Protein AF-A0A1H3UNP8-F1 (afdb_monomer)

Foldseek 3Di:
DVVVVVVVVVVVVVVLVVQLVVCVVVVHDSVVSVVCVVPVLVPDDPVRNVVVVVVVVVVVVVVVVVVVVVVVD

Structure (mmCIF, N/CA/C/O backbone):
data_AF-A0A1H3UNP8-F1
#
_entry.id   AF-A0A1H3UNP8-F1
#
loop_
_atom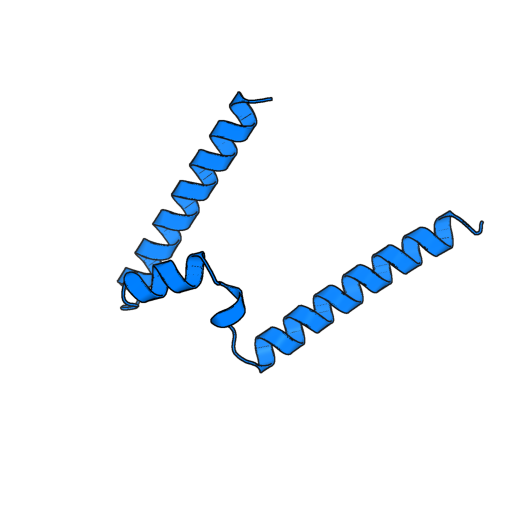_site.group_PDB
_atom_site.id
_atom_site.type_symbol
_atom_site.label_atom_id
_atom_site.label_alt_id
_atom_site.label_comp_id
_atom_site.label_asym_id
_atom_site.label_entity_id
_atom_site.label_seq_id
_atom_site.pdbx_PDB_ins_code
_atom_site.Cartn_x
_atom_site.Cartn_y
_atom_site.Cartn_z
_atom_site.occupancy
_atom_site.B_iso_or_equiv
_atom_site.auth_seq_id
_atom_site.auth_comp_id
_atom_site.auth_asym_id
_atom_site.auth_atom_id
_atom_site.pdbx_PDB_model_num
ATOM 1 N N . MET A 1 1 ? 3.208 15.438 -20.853 1.00 62.84 1 MET A N 1
ATOM 2 C CA . MET A 1 1 ? 3.484 14.483 -19.755 1.00 62.84 1 MET A CA 1
ATOM 3 C C . MET A 1 1 ? 3.028 14.979 -18.383 1.00 62.84 1 MET A C 1
ATOM 5 O O . MET A 1 1 ? 2.329 14.231 -17.718 1.00 62.84 1 MET A O 1
ATOM 9 N N . MET A 1 2 ? 3.303 16.228 -17.975 1.00 83.00 2 MET A N 1
ATOM 10 C CA . MET A 1 2 ? 2.870 16.741 -16.655 1.00 83.00 2 MET A CA 1
ATOM 11 C C . MET A 1 2 ? 1.352 16.702 -16.406 1.00 83.00 2 MET A C 1
ATOM 13 O O . MET A 1 2 ? 0.933 16.382 -15.301 1.00 83.00 2 MET A O 1
ATOM 17 N N . LYS A 1 3 ? 0.520 16.946 -17.430 1.00 84.62 3 LYS A N 1
ATOM 18 C CA . LYS A 1 3 ? -0.947 16.820 -17.313 1.00 84.62 3 LYS A CA 1
ATOM 19 C C . LYS A 1 3 ? -1.387 15.406 -16.913 1.00 84.62 3 LYS A C 1
ATOM 21 O O . LYS A 1 3 ? -2.308 15.255 -16.125 1.00 84.62 3 LYS A O 1
ATOM 26 N N . LEU A 1 4 ? -0.699 14.385 -17.431 1.00 89.62 4 LEU A N 1
ATOM 27 C CA . LEU A 1 4 ? -0.978 12.987 -17.112 1.00 89.62 4 LEU A CA 1
ATOM 28 C C . LEU A 1 4 ? -0.611 12.691 -15.653 1.00 89.62 4 LEU A C 1
ATOM 30 O O . LEU A 1 4 ? -1.422 12.142 -14.921 1.00 89.62 4 LEU A O 1
ATOM 34 N N . LEU A 1 5 ? 0.575 13.132 -15.217 1.00 91.19 5 LEU A N 1
ATOM 35 C CA . LEU A 1 5 ? 1.008 13.016 -13.821 1.00 91.19 5 LEU A CA 1
ATOM 36 C C . LEU A 1 5 ? -0.000 13.662 -12.868 1.00 91.19 5 LEU A C 1
ATOM 38 O O . LEU A 1 5 ? -0.350 13.061 -11.862 1.00 91.19 5 LEU A O 1
ATOM 42 N N . PHE A 1 6 ? -0.516 14.845 -13.205 1.00 93.44 6 PHE A N 1
ATOM 43 C CA . PHE A 1 6 ? -1.503 15.537 -12.377 1.00 93.44 6 PHE A CA 1
ATOM 44 C C . PHE A 1 6 ? -2.806 14.738 -12.222 1.00 93.44 6 PHE A C 1
ATOM 46 O O . PHE A 1 6 ? -3.339 14.635 -11.121 1.00 93.44 6 PHE A O 1
ATOM 53 N N . ILE A 1 7 ? -3.282 14.116 -13.306 1.00 94.06 7 ILE A N 1
ATOM 54 C CA . ILE A 1 7 ? -4.457 13.233 -13.278 1.00 94.06 7 ILE A CA 1
ATOM 55 C C . ILE A 1 7 ? -4.195 12.009 -12.391 1.00 94.06 7 ILE A C 1
ATOM 57 O O . ILE A 1 7 ? -5.062 11.632 -11.608 1.00 94.06 7 ILE A O 1
ATOM 61 N N . PHE A 1 8 ? -2.997 11.419 -12.462 1.00 93.44 8 PHE A N 1
ATOM 62 C CA . PHE A 1 8 ? -2.613 10.302 -11.594 1.00 93.44 8 PHE A CA 1
ATOM 63 C C . PHE A 1 8 ? -2.570 10.696 -10.117 1.00 93.44 8 PHE A C 1
ATOM 65 O O . PHE A 1 8 ? -3.120 9.976 -9.291 1.00 93.44 8 PHE A O 1
ATOM 72 N N . TRP A 1 9 ? -1.981 11.845 -9.781 1.00 93.31 9 TRP A N 1
ATOM 73 C CA . TRP A 1 9 ? -1.968 12.354 -8.407 1.00 93.31 9 TRP A CA 1
ATOM 74 C C . TRP A 1 9 ? -3.376 12.633 -7.881 1.00 93.31 9 TRP A C 1
ATOM 76 O O . TRP A 1 9 ? -3.688 12.284 -6.745 1.00 93.31 9 TRP A O 1
ATOM 86 N N . PHE A 1 10 ? -4.242 13.207 -8.719 1.00 94.00 10 PHE A N 1
ATOM 87 C CA . PHE A 1 10 ? -5.638 13.449 -8.371 1.00 94.00 10 PHE A CA 1
ATOM 88 C C . PHE A 1 10 ? -6.401 12.143 -8.111 1.00 94.00 10 PHE A C 1
ATOM 90 O O . PHE A 1 10 ? -7.049 12.003 -7.076 1.00 94.00 10 PHE A O 1
ATOM 97 N N . LEU A 1 11 ? -6.280 11.163 -9.013 1.00 95.06 11 LEU A N 1
ATOM 98 C CA . LEU A 1 11 ? -6.875 9.836 -8.839 1.00 95.06 11 LEU A CA 1
ATOM 99 C C . LEU A 1 11 ? -6.353 9.145 -7.579 1.00 95.06 11 LEU A C 1
ATOM 101 O O . LEU A 1 11 ? -7.138 8.579 -6.826 1.00 95.06 11 LEU A O 1
ATOM 105 N N . PHE A 1 12 ? -5.049 9.230 -7.319 1.00 92.06 12 PHE A N 1
ATOM 106 C CA . PHE A 1 12 ? -4.430 8.642 -6.136 1.00 92.06 12 PHE A CA 1
ATOM 107 C C . PHE A 1 12 ? -4.987 9.242 -4.838 1.00 92.06 12 PHE A C 1
ATOM 109 O O . PHE A 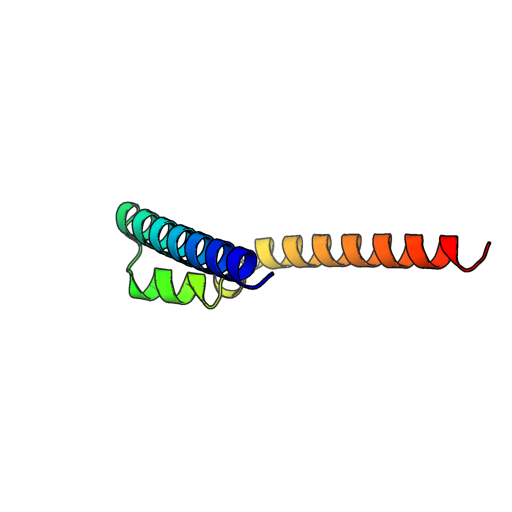1 12 ? -5.387 8.503 -3.940 1.00 92.06 12 PHE A O 1
ATOM 116 N N . ALA A 1 13 ? -5.103 10.572 -4.764 1.00 92.69 13 ALA A N 1
ATOM 117 C CA . ALA A 1 13 ? -5.710 11.251 -3.620 1.00 92.69 13 ALA A CA 1
ATOM 118 C C . ALA A 1 13 ? -7.183 10.852 -3.424 1.00 92.69 13 ALA A C 1
ATOM 120 O O . ALA A 1 13 ? -7.618 10.624 -2.295 1.00 92.69 13 ALA A O 1
ATOM 121 N N . LEU A 1 14 ? -7.937 10.716 -4.520 1.00 95.25 14 LEU A N 1
ATOM 122 C CA . LEU A 1 14 ? -9.338 10.300 -4.484 1.00 95.25 14 LEU A CA 1
ATOM 123 C C . LEU A 1 14 ? -9.482 8.865 -3.961 1.00 95.25 14 LEU A C 1
ATOM 125 O O . LEU A 1 14 ? -10.327 8.609 -3.106 1.00 95.25 14 LEU A O 1
ATOM 129 N N . MET A 1 15 ? -8.622 7.944 -4.407 1.00 94.69 15 MET A N 1
ATOM 130 C CA . MET A 1 15 ? -8.617 6.565 -3.909 1.00 94.69 15 MET A CA 1
ATOM 131 C C . MET A 1 15 ? -8.255 6.480 -2.422 1.00 94.69 15 MET A C 1
ATOM 133 O O . MET A 1 15 ? -8.891 5.719 -1.697 1.00 94.69 15 MET A O 1
ATOM 137 N N . ILE A 1 16 ? -7.293 7.281 -1.948 1.00 91.50 16 ILE A N 1
ATOM 138 C CA . ILE A 1 16 ? -6.952 7.353 -0.518 1.00 91.50 16 ILE A CA 1
ATOM 139 C C . ILE A 1 16 ? -8.139 7.867 0.299 1.00 91.50 16 ILE A C 1
ATOM 141 O O . ILE A 1 16 ? -8.501 7.261 1.305 1.00 91.50 16 ILE A O 1
ATOM 145 N N . GLY A 1 17 ? -8.771 8.958 -0.142 1.00 92.50 17 GLY A N 1
ATOM 146 C CA . GLY A 1 17 ? -9.943 9.511 0.537 1.00 92.50 17 GLY A CA 1
ATOM 147 C C . GLY A 1 17 ? -11.097 8.509 0.605 1.00 92.50 17 GLY A C 1
ATOM 148 O O . GLY A 1 17 ? -11.719 8.355 1.654 1.00 92.50 17 GLY A O 1
ATOM 149 N N . TRP A 1 18 ? -11.337 7.778 -0.486 1.00 93.62 18 TRP A N 1
ATOM 150 C CA . TRP A 1 18 ? -12.347 6.721 -0.540 1.00 93.62 18 TRP A CA 1
ATOM 151 C C . TRP A 1 18 ? -12.053 5.576 0.434 1.00 93.62 18 TRP A C 1
ATOM 153 O O . TRP A 1 18 ? -12.952 5.117 1.135 1.00 93.62 18 TRP A O 1
ATOM 163 N N . LEU A 1 19 ? -10.796 5.138 0.515 1.00 90.88 19 LEU A N 1
ATOM 164 C CA . LEU A 1 19 ? -10.370 4.088 1.438 1.00 90.88 19 LEU A CA 1
ATOM 165 C C . LEU A 1 19 ? -10.585 4.505 2.900 1.00 90.88 19 LEU A C 1
ATOM 167 O O . LEU A 1 19 ? -11.192 3.759 3.662 1.00 90.88 19 LEU A O 1
ATOM 171 N N . ILE A 1 20 ? -10.173 5.722 3.269 1.00 91.06 20 ILE A N 1
ATOM 172 C CA . ILE A 1 20 ? -10.366 6.250 4.629 1.00 91.06 20 ILE A CA 1
ATOM 173 C C . ILE A 1 20 ? -11.857 6.356 4.966 1.00 91.06 20 ILE A C 1
ATOM 175 O O . ILE A 1 20 ? -12.273 6.031 6.075 1.00 91.06 20 ILE A O 1
ATOM 179 N N . MET A 1 21 ? -12.681 6.785 4.007 1.00 93.69 21 MET A N 1
ATOM 180 C CA . MET A 1 21 ? -14.129 6.852 4.187 1.00 93.69 21 MET A CA 1
ATOM 181 C C . MET A 1 21 ? -14.721 5.463 4.465 1.00 93.69 21 MET A C 1
ATOM 183 O O . MET A 1 21 ? -15.528 5.324 5.382 1.00 93.69 21 MET A O 1
ATOM 187 N N . MET A 1 22 ? -14.291 4.432 3.732 1.00 93.25 22 MET A N 1
ATOM 188 C CA . MET A 1 2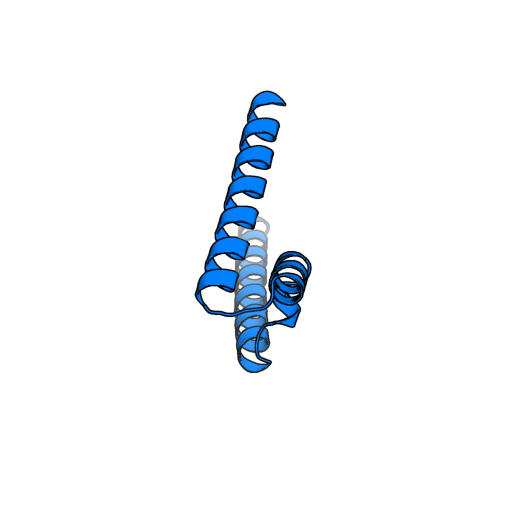2 ? -14.720 3.047 3.964 1.00 93.25 22 MET A CA 1
ATOM 189 C C . MET A 1 22 ? -14.283 2.521 5.329 1.00 93.25 22 MET A C 1
ATOM 191 O O . MET A 1 22 ? -15.089 1.917 6.035 1.00 93.25 22 MET A O 1
ATOM 195 N N . ASP A 1 23 ? -13.052 2.811 5.739 1.00 89.88 23 ASP A N 1
ATOM 196 C CA . ASP A 1 23 ? -12.551 2.454 7.064 1.00 89.88 23 ASP A CA 1
ATOM 197 C C . ASP A 1 23 ? -13.422 3.071 8.171 1.00 89.88 23 ASP A C 1
ATOM 199 O O . ASP A 1 23 ? -13.817 2.375 9.109 1.00 89.88 23 ASP A O 1
ATOM 203 N N . VAL A 1 24 ? -13.828 4.336 8.021 1.00 91.69 24 VAL A N 1
ATOM 204 C CA . VAL A 1 24 ? -14.754 4.998 8.956 1.00 91.69 24 VAL A CA 1
ATOM 205 C C . VAL A 1 24 ? -16.127 4.322 8.978 1.00 91.69 24 VAL A C 1
ATOM 207 O O . VAL A 1 24 ? -16.671 4.114 10.063 1.00 91.69 24 VAL A O 1
ATOM 210 N N . PHE A 1 25 ? -16.684 3.931 7.826 1.00 94.00 25 PHE A N 1
ATOM 211 C CA . PHE A 1 25 ? -17.963 3.203 7.770 1.00 94.00 25 PHE A CA 1
ATOM 212 C C . PHE A 1 25 ? -17.922 1.861 8.506 1.00 94.00 25 PHE A C 1
ATOM 214 O O . PHE A 1 25 ? -18.922 1.452 9.092 1.00 94.00 25 PHE A O 1
ATOM 221 N N . VAL A 1 26 ? -16.771 1.188 8.495 1.00 92.75 26 VAL A N 1
ATOM 222 C CA . VAL A 1 26 ? -16.548 -0.091 9.189 1.00 92.75 26 VAL A CA 1
ATOM 223 C C . VAL A 1 26 ? -16.199 0.118 10.675 1.00 92.75 26 VAL A C 1
ATOM 225 O O . VAL A 1 26 ? -16.082 -0.841 11.434 1.00 92.75 26 VAL A O 1
ATOM 228 N N . GLY A 1 27 ? -16.090 1.371 11.132 1.00 90.81 27 GLY A N 1
ATOM 229 C CA . GLY A 1 27 ? -15.785 1.721 12.521 1.00 90.81 27 GLY A CA 1
ATOM 230 C C . GLY A 1 27 ? -14.290 1.733 12.848 1.00 90.81 27 GLY A C 1
ATOM 231 O O . GLY A 1 27 ? -13.918 1.757 14.022 1.00 90.81 27 GLY A O 1
ATOM 232 N N . ILE A 1 28 ? -13.419 1.726 11.836 1.00 88.56 28 ILE A N 1
ATOM 233 C CA . ILE A 1 28 ? -11.974 1.868 12.016 1.00 88.56 28 ILE A CA 1
ATOM 234 C C . ILE A 1 28 ? -11.664 3.346 12.308 1.00 88.56 28 ILE A C 1
ATOM 236 O O . ILE A 1 28 ? -12.099 4.236 11.571 1.00 88.56 28 ILE A O 1
ATOM 240 N N . PRO A 1 29 ? -10.893 3.653 13.365 1.00 91.44 29 PRO A N 1
ATOM 241 C CA . PRO A 1 29 ? -10.527 5.028 13.677 1.00 91.44 29 PRO A CA 1
ATOM 242 C C . PRO A 1 29 ? -9.714 5.679 12.552 1.00 91.44 29 PRO A C 1
ATOM 244 O O . PRO A 1 29 ? -8.763 5.084 12.046 1.00 91.44 29 PRO A O 1
ATOM 247 N N . VAL A 1 30 ? -10.003 6.945 12.233 1.00 88.50 30 VAL A N 1
ATOM 248 C CA . VAL A 1 30 ? -9.319 7.693 11.155 1.00 88.50 30 VAL A CA 1
ATOM 249 C C . VAL A 1 30 ? -7.797 7.691 11.322 1.00 88.50 30 VAL A C 1
ATOM 251 O O . VAL A 1 30 ? -7.076 7.495 10.353 1.00 88.50 30 VAL A O 1
ATOM 254 N N . HIS A 1 31 ? -7.289 7.847 12.549 1.00 87.75 31 HIS A N 1
ATOM 255 C CA . HIS A 1 31 ? -5.845 7.828 12.805 1.00 87.75 31 HIS A CA 1
ATOM 256 C C . HIS A 1 31 ? -5.198 6.476 12.453 1.00 87.75 31 HIS A C 1
ATOM 258 O O . HIS A 1 31 ? -4.073 6.455 11.964 1.00 87.75 31 HIS A O 1
ATOM 264 N N . LYS A 1 32 ? -5.921 5.361 12.641 1.00 84.56 32 LYS A N 1
ATOM 265 C CA . LYS A 1 32 ? -5.481 4.022 12.226 1.00 84.56 32 LYS A CA 1
ATOM 266 C C . LYS A 1 32 ? -5.597 3.822 10.724 1.00 84.56 32 LYS A C 1
ATOM 268 O O . LYS A 1 32 ? -4.689 3.265 10.129 1.00 84.56 32 LYS A O 1
ATOM 273 N N . SER A 1 33 ? -6.649 4.336 10.098 1.00 87.69 33 SER A N 1
ATOM 274 C CA . SER A 1 33 ? -6.778 4.304 8.639 1.00 87.69 33 SER A CA 1
ATOM 275 C C . SER A 1 33 ? -5.640 5.066 7.947 1.00 87.69 33 SER A C 1
ATOM 277 O O . SER A 1 33 ? -5.013 4.560 7.021 1.00 87.69 33 SER A O 1
ATOM 279 N N . VAL A 1 34 ? -5.282 6.248 8.458 1.00 86.94 34 VAL A N 1
ATOM 280 C CA . VAL A 1 34 ? -4.139 7.023 7.952 1.00 86.94 34 VAL A CA 1
ATOM 281 C C . VAL A 1 34 ? -2.825 6.258 8.144 1.00 86.94 34 VAL A C 1
ATOM 283 O O . VAL A 1 34 ? -2.032 6.174 7.209 1.00 86.94 34 VAL A O 1
ATOM 286 N N . GLU A 1 35 ? -2.609 5.648 9.314 1.00 86.31 35 GLU A N 1
ATOM 287 C CA . GLU A 1 35 ? -1.453 4.773 9.564 1.00 86.31 35 GLU A CA 1
ATOM 288 C C . GLU A 1 35 ? -1.400 3.604 8.561 1.00 86.31 35 GLU A C 1
ATOM 290 O O . GLU A 1 35 ? -0.338 3.324 8.007 1.00 86.31 35 GLU A O 1
ATOM 295 N N . ASN A 1 36 ? -2.547 2.996 8.238 1.00 83.81 36 ASN A N 1
ATOM 296 C CA . ASN A 1 36 ? -2.659 1.917 7.255 1.00 83.81 36 ASN A CA 1
ATOM 297 C C . ASN A 1 36 ? -2.334 2.381 5.824 1.00 83.81 36 ASN A C 1
ATOM 299 O O . ASN A 1 36 ? -1.719 1.634 5.069 1.00 83.81 36 ASN A O 1
ATOM 303 N N . VAL A 1 37 ? -2.708 3.606 5.437 1.00 85.88 37 VAL A N 1
ATOM 304 C CA . VAL A 1 37 ? -2.376 4.165 4.112 1.00 85.88 37 VAL A CA 1
ATOM 305 C C . VAL A 1 37 ? -0.875 4.405 3.968 1.00 85.88 37 VAL A C 1
ATOM 307 O O . VAL A 1 37 ? -0.300 4.104 2.922 1.00 85.88 37 VAL A O 1
ATOM 310 N N . PHE A 1 38 ? -0.228 4.940 5.007 1.00 83.75 38 PHE A N 1
ATOM 311 C CA . PHE A 1 38 ? 1.215 5.191 4.988 1.00 83.75 38 PHE A CA 1
ATOM 312 C C . PHE A 1 38 ? 2.045 3.927 5.220 1.00 83.75 38 PHE A C 1
ATOM 314 O O . PHE A 1 38 ? 3.202 3.879 4.799 1.00 83.75 38 PHE A O 1
ATOM 321 N N . ASN A 1 39 ? 1.474 2.910 5.866 1.00 83.06 39 ASN A N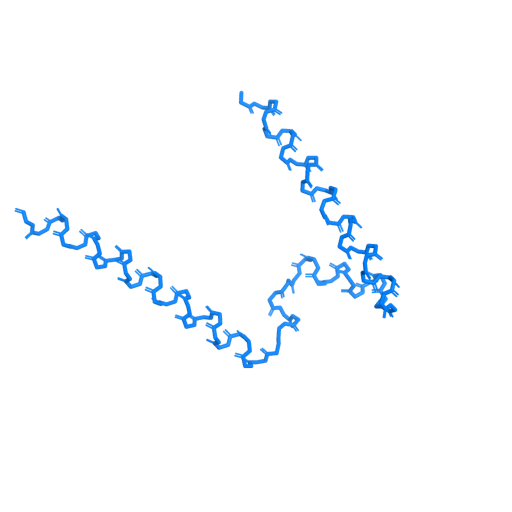 1
ATOM 322 C CA . ASN A 1 39 ? 2.182 1.689 6.228 1.00 83.06 39 ASN A CA 1
ATOM 323 C C . ASN A 1 39 ? 1.358 0.411 5.959 1.00 83.06 39 ASN A C 1
ATOM 325 O O . ASN A 1 39 ? 1.110 -0.379 6.873 1.00 83.06 39 ASN A O 1
ATOM 329 N N . PRO A 1 40 ? 0.955 0.160 4.699 1.00 71.81 40 PRO A N 1
ATOM 330 C CA . PRO A 1 40 ? -0.018 -0.883 4.354 1.00 71.81 40 PRO A CA 1
ATOM 331 C C . PRO A 1 40 ? 0.468 -2.304 4.659 1.00 71.81 40 PRO A C 1
ATOM 333 O O . PRO A 1 40 ? -0.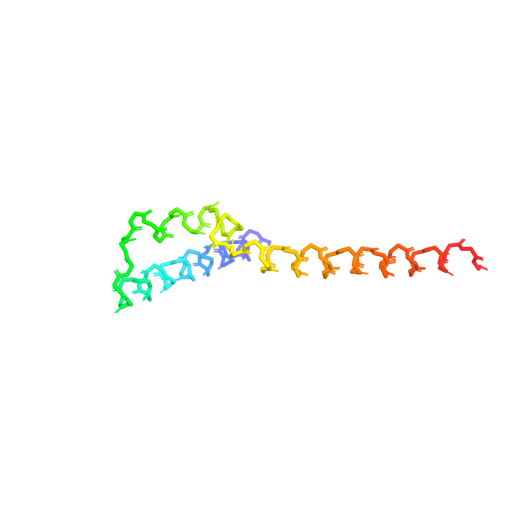334 -3.199 4.914 1.00 71.81 40 PRO A O 1
ATOM 336 N N . PHE A 1 41 ? 1.785 -2.520 4.677 1.00 71.44 41 PHE A N 1
ATOM 337 C CA . PHE A 1 41 ? 2.385 -3.831 4.935 1.00 71.44 41 PHE A CA 1
ATOM 338 C C . PHE A 1 41 ? 2.501 -4.168 6.423 1.00 71.44 41 PHE A C 1
ATOM 340 O O . PHE A 1 41 ? 2.642 -5.339 6.766 1.00 71.44 41 PHE A O 1
ATOM 347 N N . LEU A 1 42 ? 2.427 -3.171 7.311 1.00 66.56 42 LEU A N 1
ATOM 348 C CA . LEU A 1 42 ? 2.515 -3.387 8.759 1.00 66.56 42 LEU A CA 1
ATOM 349 C C . LEU A 1 42 ? 1.183 -3.864 9.363 1.00 66.56 42 LEU A C 1
ATOM 351 O O . LEU A 1 42 ? 1.154 -4.384 10.474 1.00 66.56 42 LEU A O 1
ATOM 355 N N . VAL A 1 43 ? 0.089 -3.681 8.621 1.00 63.69 43 VAL A N 1
ATOM 356 C CA . VAL A 1 43 ? -1.281 -4.058 9.003 1.00 63.69 43 VAL A CA 1
ATOM 357 C C . VAL A 1 43 ? -1.579 -5.520 8.659 1.00 63.69 43 VAL A C 1
ATOM 359 O O . VAL A 1 43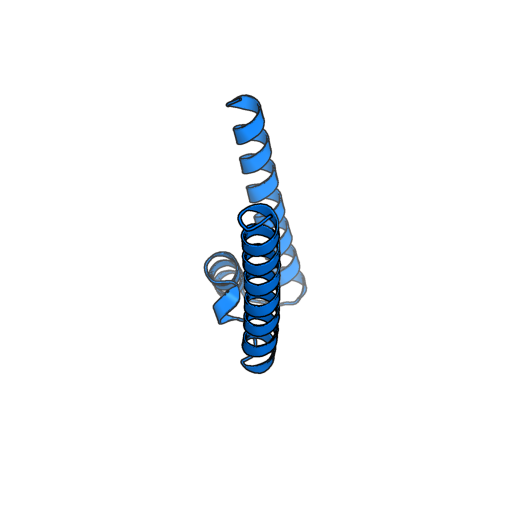 ? -2.500 -6.119 9.214 1.00 63.69 43 VAL A O 1
ATOM 362 N N . MET A 1 44 ? -0.802 -6.107 7.743 1.00 75.81 44 MET A N 1
ATOM 363 C CA . MET A 1 44 ? -0.977 -7.491 7.317 1.00 75.81 44 MET A CA 1
ATOM 364 C C . MET A 1 44 ? -0.651 -8.463 8.448 1.00 75.81 44 MET A C 1
ATOM 366 O O . MET A 1 44 ? 0.351 -8.329 9.158 1.00 75.81 44 MET A O 1
ATOM 370 N N . LYS A 1 45 ? -1.471 -9.510 8.578 1.00 78.56 45 LYS A N 1
ATOM 371 C CA . LYS A 1 45 ? -1.154 -10.616 9.489 1.00 78.56 45 LYS A CA 1
ATOM 372 C C . LYS A 1 45 ? 0.141 -11.283 9.037 1.00 78.56 45 LYS A C 1
ATOM 374 O O . LYS A 1 45 ? 0.426 -11.368 7.845 1.00 78.56 45 LYS A O 1
ATOM 379 N N . THR A 1 46 ? 0.894 -11.851 9.975 1.00 78.88 46 THR A N 1
ATOM 380 C CA . THR A 1 46 ? 2.167 -12.529 9.676 1.00 78.88 46 THR A CA 1
ATOM 381 C C . THR A 1 46 ? 2.032 -13.564 8.552 1.00 78.88 46 THR A C 1
ATOM 383 O O . THR A 1 46 ? 2.899 -13.648 7.689 1.00 78.88 46 THR A O 1
ATOM 386 N N . ALA A 1 47 ? 0.916 -14.300 8.505 1.00 78.25 47 ALA A N 1
ATOM 387 C CA . ALA A 1 47 ? 0.627 -15.255 7.434 1.00 78.25 47 ALA A CA 1
ATOM 388 C C . ALA A 1 47 ? 0.455 -14.591 6.051 1.00 78.25 47 ALA A C 1
ATOM 390 O O . ALA A 1 47 ? 0.944 -15.113 5.052 1.00 78.25 47 ALA A O 1
ATOM 391 N N . GLU A 1 48 ? -0.198 -13.430 5.987 1.00 82.31 48 GLU A N 1
ATOM 392 C CA . GLU A 1 48 ? -0.399 -12.668 4.748 1.00 82.31 48 GLU A CA 1
ATOM 393 C C . GLU A 1 48 ? 0.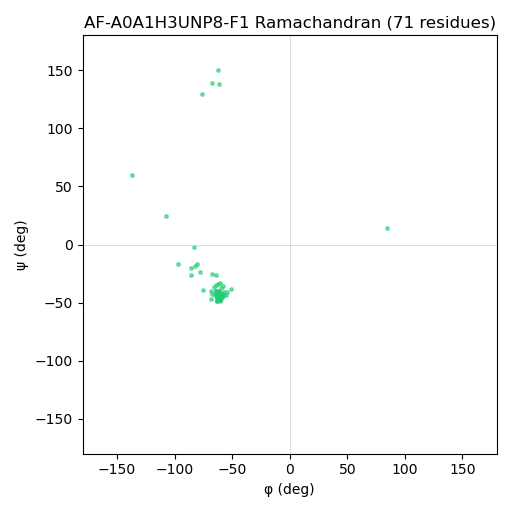925 -12.093 4.238 1.00 82.31 48 GLU A C 1
ATOM 395 O O . GLU A 1 48 ? 1.210 -12.180 3.045 1.00 82.31 48 GLU A O 1
ATOM 400 N N . LEU A 1 49 ? 1.779 -11.607 5.146 1.00 84.00 49 LEU A N 1
ATOM 401 C CA . LEU A 1 49 ? 3.142 -11.175 4.823 1.00 84.00 49 LEU A CA 1
ATOM 402 C C . LEU A 1 49 ? 3.967 -12.307 4.201 1.00 84.00 49 LEU A C 1
ATOM 404 O O . LEU A 1 49 ? 4.624 -12.097 3.182 1.00 84.00 49 LEU A O 1
ATOM 408 N N . VAL A 1 50 ? 3.913 -13.518 4.768 1.00 86.12 50 VAL A N 1
ATOM 409 C CA . VAL A 1 50 ? 4.630 -14.683 4.217 1.00 86.12 50 VAL A CA 1
ATOM 410 C C . VAL A 1 50 ? 4.157 -15.002 2.798 1.00 86.12 50 VAL A C 1
ATOM 412 O O . VAL A 1 50 ? 4.983 -15.208 1.906 1.00 86.12 50 VAL A O 1
ATOM 415 N N . ILE A 1 51 ? 2.842 -15.008 2.563 1.00 87.81 51 ILE A N 1
ATOM 416 C CA . ILE A 1 51 ? 2.271 -15.244 1.229 1.00 87.81 51 ILE A CA 1
ATOM 417 C C . ILE A 1 51 ? 2.724 -14.152 0.255 1.00 87.81 51 ILE A C 1
ATOM 419 O O . ILE A 1 51 ? 3.182 -14.459 -0.846 1.00 87.81 51 ILE A O 1
ATOM 423 N N . PHE A 1 52 ? 2.658 -12.888 0.667 1.00 86.06 52 PHE A N 1
ATOM 424 C CA . PHE A 1 52 ? 3.050 -11.751 -0.157 1.00 86.06 52 PHE A CA 1
ATOM 425 C C . PHE A 1 52 ? 4.526 -11.821 -0.577 1.00 86.06 52 PHE A C 1
ATOM 427 O O . PHE A 1 52 ? 4.834 -11.731 -1.768 1.00 86.06 52 PHE A O 1
ATOM 434 N N . TYR A 1 53 ? 5.440 -12.085 0.364 1.00 88.38 53 TYR A N 1
ATOM 435 C CA . TYR A 1 53 ? 6.860 -12.272 0.049 1.00 88.38 53 TYR A CA 1
ATOM 436 C C . TYR A 1 53 ? 7.118 -13.492 -0.835 1.00 88.38 53 TYR A C 1
ATOM 438 O O . TYR A 1 53 ? 7.983 -13.438 -1.709 1.00 88.38 53 TYR A O 1
ATOM 446 N N . SER A 1 54 ? 6.350 -14.569 -0.662 1.00 89.81 54 SER A N 1
ATOM 447 C CA . SER A 1 54 ? 6.451 -15.756 -1.517 1.00 89.81 54 SER A CA 1
ATOM 448 C C . SER A 1 54 ? 6.078 -15.431 -2.965 1.00 89.81 54 SER A C 1
ATOM 450 O O . SER A 1 54 ? 6.796 -15.809 -3.890 1.00 89.81 54 SER A O 1
ATOM 452 N N . ILE A 1 55 ? 4.998 -14.670 -3.173 1.00 92.31 55 ILE A N 1
ATOM 453 C CA . ILE A 1 55 ? 4.562 -14.224 -4.504 1.00 92.31 55 ILE A CA 1
ATOM 454 C C . ILE A 1 55 ? 5.619 -13.317 -5.142 1.00 92.31 55 ILE A C 1
ATOM 456 O O . ILE A 1 55 ? 5.974 -13.524 -6.304 1.00 92.31 55 ILE A O 1
ATOM 460 N N . ILE A 1 56 ? 6.167 -12.357 -4.389 1.00 92.69 56 ILE A N 1
ATOM 461 C CA . ILE A 1 56 ? 7.252 -11.490 -4.873 1.00 92.69 56 ILE A CA 1
ATOM 462 C C . ILE A 1 56 ? 8.475 -12.324 -5.261 1.00 92.69 56 ILE A C 1
ATOM 464 O O . ILE A 1 56 ? 9.022 -12.133 -6.346 1.00 92.69 56 ILE A O 1
ATOM 468 N N . GLY A 1 57 ? 8.883 -13.273 -4.417 1.00 94.94 57 GLY A N 1
ATOM 469 C CA . GLY A 1 57 ? 10.017 -14.155 -4.691 1.00 94.94 57 GLY A CA 1
ATOM 470 C C . GLY A 1 57 ? 9.832 -14.954 -5.982 1.00 94.94 57 GLY A C 1
ATOM 471 O O . GLY A 1 57 ? 10.736 -14.998 -6.817 1.00 94.94 57 GLY A O 1
ATOM 472 N N . ILE A 1 58 ? 8.637 -15.515 -6.197 1.00 94.56 58 ILE A N 1
ATOM 473 C CA . ILE A 1 58 ? 8.290 -16.231 -7.432 1.00 94.56 58 ILE A CA 1
ATOM 474 C C . ILE A 1 58 ? 8.328 -15.288 -8.638 1.00 94.56 58 ILE A C 1
ATOM 476 O O . ILE A 1 58 ? 8.909 -15.635 -9.666 1.00 94.56 58 ILE A O 1
ATOM 480 N N . ALA A 1 59 ? 7.748 -14.091 -8.528 1.00 94.00 59 ALA A N 1
A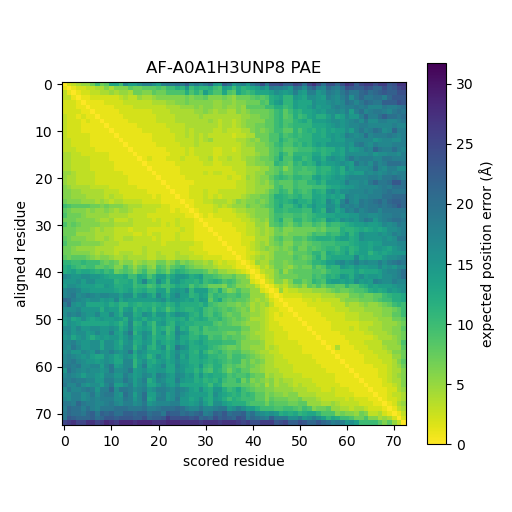TOM 481 C CA . ALA A 1 59 ? 7.734 -13.116 -9.615 1.00 94.00 59 ALA A CA 1
ATOM 482 C C . ALA A 1 59 ? 9.157 -12.702 -10.023 1.00 94.00 59 ALA A C 1
ATOM 484 O O . ALA A 1 59 ? 9.498 -12.747 -11.206 1.00 94.00 59 ALA A O 1
ATOM 485 N N . VAL A 1 60 ? 10.013 -12.379 -9.050 1.00 94.81 60 VAL A N 1
ATOM 486 C CA . VAL A 1 60 ? 11.423 -12.035 -9.285 1.00 94.81 60 VAL A CA 1
ATOM 487 C C . VAL A 1 60 ? 12.169 -13.206 -9.920 1.00 94.81 60 VAL A C 1
ATOM 489 O O . VAL A 1 60 ? 12.883 -13.011 -10.903 1.00 94.81 60 VAL A O 1
ATOM 492 N N . PHE A 1 61 ? 11.968 -14.429 -9.423 1.00 95.19 61 PHE A N 1
ATOM 493 C CA . PHE A 1 61 ? 12.580 -15.626 -9.997 1.00 95.19 61 PHE A CA 1
ATOM 494 C C . PHE A 1 61 ? 12.171 -15.841 -11.459 1.00 95.19 61 PHE A C 1
ATOM 496 O O . PHE A 1 61 ? 13.021 -16.115 -12.306 1.00 95.19 61 PHE A O 1
ATOM 503 N N . LEU A 1 62 ? 10.885 -15.688 -11.782 1.00 94.25 62 LEU A N 1
ATOM 504 C CA . LEU A 1 62 ? 10.387 -15.830 -13.150 1.00 94.25 62 LEU A CA 1
ATOM 505 C C . LEU A 1 62 ? 10.963 -14.761 -14.084 1.00 94.25 62 LEU A C 1
ATOM 507 O O . LEU A 1 62 ? 11.362 -15.093 -15.201 1.00 94.25 62 LEU A O 1
ATOM 511 N N . ILE A 1 63 ? 11.059 -13.509 -13.628 1.00 93.25 63 ILE A N 1
ATOM 512 C CA . ILE A 1 63 ? 11.679 -12.415 -14.389 1.00 93.25 63 ILE A CA 1
ATOM 513 C C . ILE A 1 63 ? 13.162 -12.711 -14.629 1.00 93.25 63 ILE A C 1
ATOM 515 O O . ILE A 1 63 ? 13.618 -12.653 -15.771 1.00 93.25 63 ILE A O 1
ATOM 519 N N . ALA A 1 64 ? 13.902 -13.092 -13.586 1.00 92.31 64 ALA A N 1
ATOM 520 C CA . ALA A 1 64 ? 15.318 -13.433 -13.688 1.00 92.31 64 ALA A CA 1
ATOM 521 C C . ALA A 1 64 ? 15.546 -14.619 -14.636 1.00 92.31 64 ALA A C 1
ATOM 523 O O . ALA A 1 64 ? 16.407 -14.558 -15.512 1.00 92.31 64 ALA A O 1
ATOM 524 N N . ARG A 1 65 ? 14.724 -15.670 -14.531 1.00 93.44 65 ARG A N 1
ATOM 525 C CA . ARG A 1 65 ? 14.752 -16.824 -15.436 1.00 93.44 65 ARG A CA 1
ATOM 526 C C . ARG A 1 65 ? 14.459 -16.419 -16.879 1.00 93.44 65 ARG A C 1
ATOM 528 O O . ARG A 1 65 ? 15.129 -16.908 -17.785 1.00 93.44 65 ARG A O 1
ATOM 535 N N . HIS A 1 66 ? 13.465 -15.561 -17.106 1.00 91.38 66 HIS A N 1
ATOM 536 C CA . HIS A 1 66 ? 13.139 -15.062 -18.442 1.00 91.38 66 HIS A CA 1
ATOM 537 C C . HIS A 1 66 ? 14.310 -14.276 -19.043 1.00 91.38 66 HIS A C 1
ATOM 539 O O . HIS A 1 6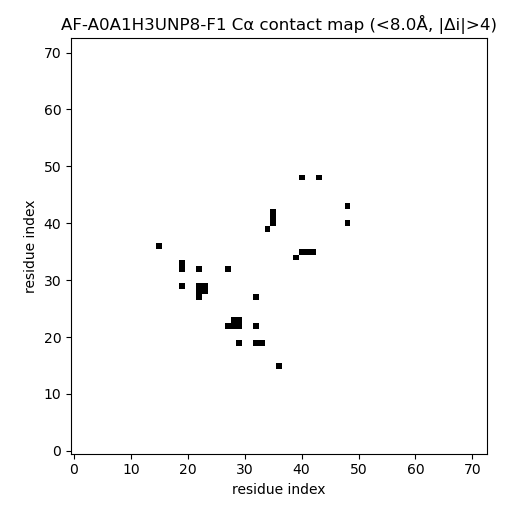6 ? 14.697 -14.538 -20.181 1.00 91.38 66 HIS A O 1
ATOM 545 N N . TYR A 1 67 ? 14.917 -13.380 -18.261 1.00 92.19 67 TYR A N 1
ATOM 546 C CA . TYR A 1 67 ? 16.110 -12.638 -18.668 1.00 92.19 67 TYR A CA 1
ATOM 547 C C . TYR A 1 67 ? 17.282 -13.571 -18.982 1.00 92.19 67 TYR A C 1
ATOM 549 O O . TYR A 1 67 ? 17.863 -13.477 -20.060 1.00 92.19 67 TYR A O 1
ATOM 557 N N . TYR A 1 68 ? 17.584 -14.524 -18.099 1.00 91.12 68 TYR A N 1
ATOM 558 C CA . TYR A 1 68 ? 18.682 -15.473 -18.292 1.00 91.12 68 TYR A CA 1
ATOM 559 C C . TYR A 1 68 ? 18.517 -16.293 -19.578 1.00 91.12 68 TYR A C 1
ATOM 561 O O . TYR A 1 68 ? 19.450 -16.427 -20.365 1.00 91.12 68 TYR A O 1
ATOM 569 N N . ARG A 1 69 ? 17.297 -16.774 -19.849 1.00 88.06 69 ARG A N 1
ATOM 570 C CA . ARG A 1 69 ? 16.984 -17.558 -21.054 1.00 88.06 69 ARG A CA 1
ATOM 571 C C . ARG A 1 69 ? 17.075 -16.748 -22.350 1.00 88.06 69 ARG A C 1
ATOM 573 O O . ARG A 1 69 ? 17.265 -17.338 -23.404 1.00 88.06 69 ARG A O 1
ATOM 580 N N . ARG A 1 70 ? 16.907 -15.425 -22.276 1.00 82.38 70 ARG A N 1
ATOM 581 C CA . ARG A 1 70 ? 16.962 -14.513 -23.426 1.00 82.38 70 ARG A CA 1
ATOM 582 C C . ARG A 1 70 ? 18.383 -14.054 -23.769 1.00 82.38 70 ARG A C 1
ATOM 584 O O . ARG A 1 70 ? 18.614 -13.703 -24.915 1.00 82.38 70 ARG A O 1
ATOM 591 N N . TYR A 1 71 ? 19.297 -14.034 -22.798 1.00 74.75 71 TYR A N 1
ATOM 592 C CA . TYR A 1 71 ? 20.686 -13.587 -22.991 1.00 74.75 71 TYR A CA 1
ATOM 593 C C . TYR A 1 71 ? 21.694 -14.725 -23.227 1.00 74.75 71 TYR A C 1
ATOM 595 O O . TYR A 1 71 ? 22.795 -14.457 -23.692 1.00 74.75 71 TYR A O 1
ATOM 603 N N . HIS A 1 72 ? 21.340 -15.975 -22.912 1.00 65.12 72 HIS A N 1
ATOM 604 C CA . HIS A 1 72 ? 22.190 -17.158 -23.126 1.00 65.12 72 HIS A CA 1
ATOM 605 C C . HIS A 1 72 ? 21.722 -18.064 -24.287 1.00 65.12 72 HIS A C 1
ATOM 607 O O . HIS A 1 72 ? 22.030 -19.255 -24.304 1.00 65.12 72 HIS A O 1
ATOM 613 N N . HIS A 1 73 ? 20.994 -17.499 -25.253 1.00 51.53 73 HIS A N 1
ATOM 614 C CA . HIS A 1 73 ? 20.662 -18.094 -26.554 1.00 51.53 73 HIS A CA 1
ATOM 615 C C . HIS A 1 73 ? 21.173 -17.179 -27.665 1.00 51.53 73 HIS A C 1
ATOM 617 O O . HIS A 1 73 ? 21.556 -17.728 -28.721 1.00 51.53 73 HIS A O 1
#

InterPro domains:
  IPR058725 YczF [PF26310] (2-70)

Mean predicted aligned error: 8.95 Å

Radius of gyration: 18.44 Å; Cα contacts (8 Å, |Δi|>4): 17; chains: 1; bounding box: 40×35×40 Å

Solvent-accessible surface area (backbone atoms only — not comparable to full-atom values): 4188 Å² total; per-residue (Å²): 110,69,70,58,53,51,51,50,53,51,52,50,54,51,52,52,52,51,50,45,51,52,35,46,75,75,68,44,54,66,74,57,41,53,48,37,72,80,37,59,75,78,73,47,52,73,70,54,49,52,51,52,53,50,52,51,51,51,52,52,49,51,52,51,51,53,51,52,62,67,76,77,111

pLDDT: mean 87.0, std 8.93, range [51.53, 95.25]

Sequence (73 aa):
MMKLLFIFWFLFALMIGWLIMMDVFVGIPVHKSVENVFNPFLVMKTAELVIFYSIIGIAVFLIARHYYRRYHH

Secondary structure (DSSP, 8-state):
-HHHHHHHHHHHHHHHHHHHHHHHHTT--HHHHHHHHH-TTTSS-HHHHHHHHHHHHHHHHHHHHHHHHHH--

Organism: NCBI:txid1503961